Protein AF-A0A9E2R7N0-F1 (afdb_monomer_lite)

Structure (mmCIF, N/CA/C/O backbone):
data_AF-A0A9E2R7N0-F1
#
_entry.id   AF-A0A9E2R7N0-F1
#
loop_
_atom_site.group_PDB
_atom_site.id
_atom_site.type_symbol
_atom_site.label_atom_id
_atom_site.label_alt_id
_atom_site.label_comp_id
_atom_site.label_asym_id
_atom_site.label_entity_id
_atom_site.label_seq_id
_atom_site.pdbx_PDB_ins_code
_atom_site.Cartn_x
_atom_site.Cartn_y
_atom_site.Cartn_z
_atom_site.occupancy
_atom_site.B_iso_or_equiv
_atom_site.auth_seq_id
_atom_site.auth_comp_id
_atom_site.auth_asym_id
_atom_site.auth_atom_id
_atom_site.pdbx_PDB_model_num
ATOM 1 N N . PHE A 1 1 ? 18.221 -11.519 8.314 1.00 56.19 1 PHE A N 1
ATOM 2 C CA . PHE A 1 1 ? 17.511 -12.747 8.732 1.00 56.19 1 PHE A CA 1
ATOM 3 C C . PHE A 1 1 ? 16.625 -13.208 7.586 1.00 56.19 1 PHE A C 1
ATOM 5 O O . PHE A 1 1 ? 15.939 -12.371 7.017 1.00 56.19 1 PHE A O 1
ATOM 12 N N . GLY A 1 2 ? 16.668 -14.489 7.207 1.00 68.62 2 GLY A N 1
ATOM 13 C CA . GLY A 1 2 ? 15.739 -15.037 6.210 1.00 68.62 2 GLY A CA 1
ATOM 14 C C . GLY A 1 2 ? 14.297 -15.064 6.730 1.00 68.62 2 GLY A C 1
ATOM 15 O O . GLY A 1 2 ? 14.069 -14.957 7.937 1.00 68.62 2 GLY A O 1
ATOM 16 N N . TRP A 1 3 ? 13.322 -15.220 5.832 1.00 74.88 3 TRP A N 1
ATOM 17 C CA . TRP A 1 3 ? 11.896 -15.120 6.165 1.00 74.88 3 TRP A CA 1
ATOM 18 C C . TRP A 1 3 ? 11.400 -16.1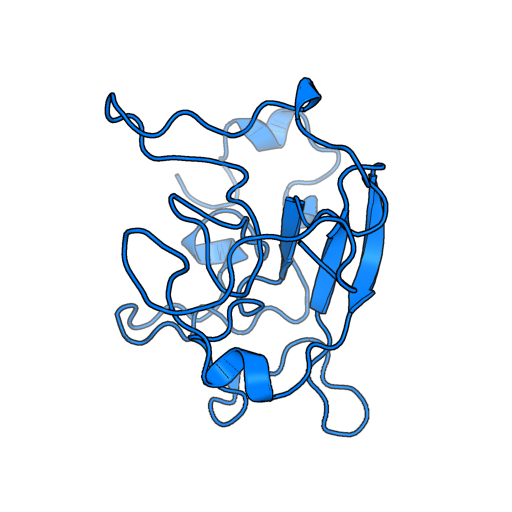30 7.215 1.00 74.88 3 TRP A C 1
ATOM 20 O O . TRP A 1 3 ? 10.450 -15.858 7.950 1.00 74.88 3 TRP A O 1
ATOM 30 N N . THR A 1 4 ? 12.096 -17.256 7.356 1.00 79.75 4 THR A N 1
ATOM 31 C CA . THR A 1 4 ? 11.813 -18.315 8.334 1.00 79.75 4 THR A CA 1
ATOM 32 C C . THR A 1 4 ? 12.224 -17.968 9.770 1.00 79.75 4 THR A C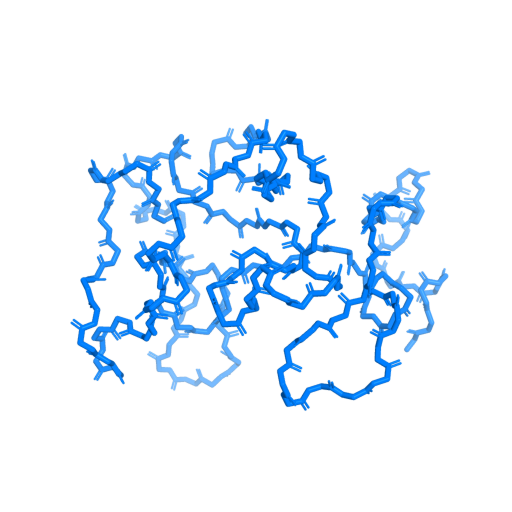 1
ATOM 34 O O . THR A 1 4 ? 11.636 -18.500 10.706 1.00 79.75 4 THR A O 1
ATOM 37 N N . ASN A 1 5 ? 13.161 -17.035 9.974 1.00 84.12 5 ASN A N 1
ATOM 38 C CA . ASN A 1 5 ? 13.799 -16.766 11.274 1.00 84.12 5 ASN A CA 1
ATOM 39 C C . ASN A 1 5 ? 13.551 -15.336 11.784 1.00 84.12 5 ASN A C 1
ATOM 41 O O . ASN A 1 5 ? 14.434 -14.712 12.376 1.00 84.12 5 ASN A O 1
ATOM 45 N N . ARG A 1 6 ? 12.373 -14.766 11.513 1.00 84.88 6 ARG A N 1
ATOM 46 C CA . ARG A 1 6 ? 12.054 -13.394 11.934 1.00 84.88 6 ARG A CA 1
ATOM 47 C C . ARG A 1 6 ? 11.673 -13.354 13.414 1.00 84.88 6 ARG A C 1
ATOM 49 O O . ARG A 1 6 ? 10.912 -14.219 13.844 1.00 84.88 6 ARG A O 1
ATOM 56 N N . PRO A 1 7 ? 12.078 -12.315 14.170 1.00 88.12 7 PRO A N 1
ATOM 57 C CA . PRO A 1 7 ? 11.693 -12.168 15.575 1.00 88.12 7 PRO A CA 1
ATOM 58 C C . PRO A 1 7 ? 10.178 -12.220 15.808 1.00 88.12 7 PRO A C 1
ATOM 60 O O . PRO A 1 7 ? 9.728 -12.799 16.792 1.00 88.12 7 PRO A O 1
ATOM 63 N N . LEU A 1 8 ? 9.394 -11.668 14.876 1.00 86.31 8 LEU A N 1
ATOM 64 C CA . LEU A 1 8 ? 7.933 -11.670 14.939 1.00 86.31 8 LEU A CA 1
ATOM 65 C C . LEU A 1 8 ? 7.310 -13.061 14.767 1.00 86.31 8 LEU A C 1
ATOM 67 O O . LEU A 1 8 ? 6.230 -13.277 15.304 1.00 86.31 8 LEU A O 1
ATOM 71 N N . ASN A 1 9 ? 7.980 -14.018 14.106 1.00 89.25 9 ASN A N 1
ATOM 72 C CA . ASN A 1 9 ? 7.406 -15.337 13.797 1.00 89.25 9 ASN A CA 1
ATOM 73 C C . ASN A 1 9 ? 6.946 -16.094 15.051 1.00 89.25 9 ASN A C 1
ATOM 75 O O . ASN A 1 9 ? 6.002 -16.870 14.974 1.00 89.25 9 ASN A O 1
ATOM 79 N N . ARG A 1 10 ? 7.562 -15.839 16.213 1.00 91.06 10 ARG A N 1
ATOM 80 C CA . ARG A 1 10 ? 7.182 -16.469 17.487 1.00 91.06 10 ARG A CA 1
ATOM 81 C C . ARG A 1 10 ? 5.809 -16.045 18.021 1.00 91.06 10 ARG A C 1
ATOM 83 O O . ARG A 1 10 ? 5.292 -16.698 18.918 1.00 91.06 10 ARG A O 1
ATOM 90 N N . TYR A 1 11 ? 5.273 -14.932 17.523 1.00 91.06 11 TYR A N 1
ATOM 91 C CA . TYR A 1 11 ? 3.974 -14.382 17.919 1.00 91.06 11 TYR A CA 1
ATOM 92 C C . TYR A 1 11 ? 2.884 -14.661 16.878 1.00 91.06 11 TYR A C 1
ATOM 94 O O . TYR A 1 11 ? 1.741 -14.254 17.062 1.00 91.06 11 TYR A O 1
ATOM 102 N N . LEU A 1 12 ? 3.226 -15.329 15.773 1.00 88.38 12 LEU A N 1
ATOM 103 C CA . LEU A 1 12 ? 2.298 -15.635 14.690 1.00 88.38 12 LEU A CA 1
ATOM 104 C C . LEU A 1 12 ? 1.866 -17.097 14.783 1.00 88.38 12 LEU A C 1
ATOM 106 O O . LEU A 1 12 ? 2.681 -17.969 15.072 1.00 88.38 12 LEU A O 1
ATOM 110 N N . GLY A 1 13 ? 0.609 -17.383 14.437 1.00 85.25 13 GLY A N 1
ATOM 111 C CA . GLY A 1 13 ? 0.156 -18.768 14.261 1.00 85.25 13 GLY A CA 1
ATOM 112 C C . GLY A 1 13 ? 0.869 -19.483 13.104 1.00 85.25 13 GLY A C 1
ATOM 113 O O . GLY A 1 13 ? 1.020 -20.700 13.119 1.00 85.25 13 GLY A O 1
ATOM 114 N N . THR A 1 14 ? 1.341 -18.729 12.107 1.00 88.06 14 THR A N 1
ATOM 115 C CA . THR A 1 14 ? 2.201 -19.229 11.029 1.00 88.06 14 THR A CA 1
ATOM 116 C C . THR A 1 14 ? 3.067 -18.097 10.464 1.00 88.06 14 THR A C 1
ATOM 118 O O . THR A 1 14 ? 2.570 -16.978 10.311 1.00 88.06 14 THR A O 1
ATOM 121 N N . PRO A 1 15 ? 4.339 -18.341 10.087 1.00 81.81 15 PRO A N 1
ATOM 122 C CA . PRO A 1 15 ? 5.161 -17.340 9.403 1.00 81.81 15 PRO A CA 1
ATOM 123 C C . PRO A 1 15 ? 4.519 -16.802 8.115 1.00 81.81 15 PRO A C 1
ATOM 125 O O . PRO A 1 15 ? 4.800 -15.673 7.708 1.00 81.81 15 PRO A O 1
ATOM 128 N N . GLY A 1 16 ? 3.650 -17.594 7.476 1.00 88.75 16 GLY A N 1
ATOM 129 C CA . GLY A 1 16 ? 2.985 -17.257 6.217 1.00 88.75 16 GLY A CA 1
ATOM 130 C C . GLY A 1 16 ? 1.926 -16.154 6.307 1.00 88.75 16 GLY A C 1
ATOM 131 O O . GLY A 1 16 ? 1.428 -15.746 5.266 1.00 88.75 16 GLY A O 1
ATOM 132 N N . VAL A 1 17 ? 1.594 -15.640 7.501 1.00 90.12 17 VAL A N 1
ATOM 133 C CA . VAL A 1 17 ? 0.570 -14.585 7.681 1.00 90.12 17 VAL A CA 1
ATOM 134 C C . VAL A 1 17 ? 0.863 -13.336 6.841 1.00 90.12 17 VAL A C 1
ATOM 136 O O . VAL A 1 17 ? -0.057 -12.702 6.332 1.00 90.12 17 VAL A O 1
ATOM 139 N N . PHE A 1 18 ? 2.138 -12.999 6.642 1.00 92.19 18 PHE A N 1
ATOM 140 C CA . PHE A 1 18 ? 2.532 -11.827 5.857 1.00 92.19 18 PHE A CA 1
ATOM 141 C C . PHE A 1 18 ? 2.778 -12.122 4.372 1.00 92.19 18 PHE A C 1
ATOM 143 O O . PHE A 1 18 ? 3.274 -11.249 3.665 1.00 92.19 18 PHE A O 1
ATOM 150 N N . HIS A 1 19 ? 2.481 -13.331 3.893 1.00 94.94 19 HIS A N 1
ATOM 151 C CA . HIS A 1 19 ? 2.677 -13.710 2.497 1.00 94.94 19 HIS A CA 1
ATOM 152 C C . HIS A 1 19 ? 1.369 -13.587 1.713 1.00 94.94 19 HIS A C 1
ATOM 154 O O . HIS A 1 19 ? 0.387 -14.268 2.010 1.00 94.94 19 HIS A O 1
ATOM 160 N N . CYS A 1 20 ? 1.373 -12.756 0.675 1.00 95.38 20 CYS A N 1
ATOM 161 C CA . CYS A 1 20 ? 0.315 -12.733 -0.322 1.00 95.38 20 CYS A CA 1
ATOM 162 C C . CYS A 1 20 ? 0.630 -13.757 -1.428 1.00 95.38 20 CYS A C 1
ATOM 164 O O . CYS A 1 20 ? 1.673 -13.651 -2.070 1.00 95.38 20 CYS A O 1
ATOM 166 N N . PRO A 1 21 ? -0.268 -14.708 -1.747 1.00 94.69 21 PRO A N 1
ATOM 167 C CA . PRO A 1 21 ? -0.052 -15.648 -2.853 1.00 94.69 21 PRO A CA 1
ATOM 168 C C . PRO A 1 21 ? 0.052 -14.992 -4.240 1.00 94.69 21 PRO A C 1
ATOM 170 O O . PRO A 1 21 ? 0.513 -15.626 -5.184 1.00 94.69 21 PRO A O 1
ATOM 173 N N . SER A 1 22 ? -0.411 -13.745 -4.387 1.00 95.56 22 SER A N 1
ATOM 174 C CA . SER A 1 22 ? -0.284 -12.959 -5.624 1.00 95.56 22 SER A CA 1
ATOM 175 C C . SER A 1 22 ? 0.978 -12.097 -5.671 1.00 95.56 22 SER A C 1
ATOM 177 O O . SER A 1 22 ? 1.100 -11.289 -6.589 1.00 95.56 22 SER A O 1
ATOM 179 N N . ASP A 1 23 ? 1.898 -12.261 -4.718 1.00 96.75 23 ASP A N 1
ATOM 180 C CA . ASP A 1 23 ? 3.155 -11.522 -4.662 1.00 96.75 23 ASP A CA 1
ATOM 181 C C . ASP A 1 23 ? 4.035 -11.819 -5.888 1.00 96.75 23 ASP A C 1
ATOM 183 O O . ASP A 1 23 ? 4.456 -12.956 -6.122 1.00 96.75 23 ASP A O 1
ATOM 187 N N . LYS A 1 24 ? 4.305 -10.775 -6.677 1.00 96.00 24 LYS A N 1
ATOM 188 C CA . LYS A 1 24 ? 5.141 -10.806 -7.892 1.00 96.00 24 LYS A CA 1
ATOM 189 C C . LYS A 1 24 ? 6.431 -9.995 -7.740 1.00 96.00 24 LYS A C 1
ATOM 191 O O . LYS A 1 24 ? 7.072 -9.673 -8.743 1.00 96.00 24 LYS A O 1
ATOM 196 N N . GLY A 1 25 ? 6.802 -9.663 -6.504 1.00 96.00 25 GLY A N 1
ATOM 197 C CA . GLY A 1 25 ? 7.989 -8.883 -6.187 1.00 96.00 25 GLY A CA 1
ATOM 198 C C . GLY A 1 25 ? 7.789 -7.374 -6.238 1.00 96.00 25 GLY A C 1
ATOM 199 O O . GLY A 1 25 ? 6.671 -6.872 -6.354 1.00 96.00 25 GLY A O 1
ATOM 200 N N . ASP A 1 26 ? 8.908 -6.659 -6.129 1.00 95.38 26 ASP A N 1
ATOM 201 C CA . ASP A 1 26 ? 8.927 -5.202 -6.108 1.00 95.38 26 ASP A CA 1
ATOM 202 C C . ASP A 1 26 ? 9.211 -4.674 -7.509 1.00 95.38 26 ASP A C 1
ATOM 204 O O . ASP A 1 26 ? 10.200 -5.039 -8.155 1.00 95.38 26 ASP A O 1
ATOM 208 N N . SER A 1 27 ? 8.310 -3.829 -7.990 1.00 93.56 27 SER A N 1
ATOM 209 C CA . SER A 1 27 ? 8.424 -3.172 -9.284 1.00 93.56 27 SER A CA 1
ATOM 210 C C . SER A 1 27 ? 8.981 -1.758 -9.200 1.00 93.56 27 SER A C 1
ATOM 212 O O . SER A 1 27 ? 9.094 -1.112 -10.239 1.00 93.56 27 SER A O 1
ATOM 214 N N . HIS A 1 28 ? 9.299 -1.262 -8.002 1.00 92.88 28 HIS A N 1
ATOM 215 C CA . HIS A 1 28 ? 9.837 0.078 -7.838 1.00 92.88 28 HIS A CA 1
ATOM 216 C C . HIS A 1 28 ? 11.108 0.252 -8.692 1.00 92.88 28 HIS A C 1
ATOM 218 O O . HIS A 1 28 ? 12.006 -0.588 -8.603 1.00 92.88 28 HIS A O 1
ATOM 224 N N . PRO A 1 29 ? 11.231 1.323 -9.501 1.00 86.62 29 PRO A N 1
ATOM 225 C CA . PRO A 1 29 ? 12.336 1.478 -10.455 1.00 86.62 29 PRO A CA 1
ATOM 226 C C . PRO A 1 29 ? 13.735 1.447 -9.826 1.00 86.62 29 PRO A C 1
ATOM 228 O O . PRO A 1 29 ? 14.688 1.002 -10.460 1.00 86.62 29 PRO A O 1
ATOM 231 N N . ALA A 1 30 ? 13.862 1.887 -8.571 1.00 90.19 30 ALA A N 1
ATOM 232 C CA . ALA A 1 30 ? 15.127 1.857 -7.830 1.00 90.19 30 ALA A CA 1
ATOM 233 C C . ALA A 1 30 ? 15.493 0.468 -7.260 1.00 90.19 30 ALA A C 1
ATOM 235 O O . ALA A 1 30 ? 16.556 0.312 -6.663 1.00 90.19 30 ALA A O 1
ATOM 236 N N . VAL A 1 31 ? 14.626 -0.539 -7.411 1.00 90.12 31 VAL A N 1
ATOM 237 C CA . VAL A 1 31 ? 14.820 -1.895 -6.888 1.00 90.12 31 VAL A CA 1
ATOM 238 C C . VAL A 1 31 ? 14.999 -2.876 -8.043 1.00 90.12 31 VAL A C 1
ATOM 240 O O . VAL A 1 31 ? 14.163 -2.987 -8.939 1.00 90.12 31 VAL A O 1
ATOM 243 N N . VAL A 1 32 ? 16.085 -3.650 -8.002 1.00 88.31 32 VAL A N 1
ATOM 244 C CA . VAL A 1 32 ? 16.415 -4.636 -9.039 1.00 88.31 32 VAL A CA 1
ATOM 245 C C . VAL A 1 32 ? 16.383 -6.046 -8.458 1.00 88.31 32 VAL A C 1
ATOM 247 O O . VAL A 1 32 ? 16.946 -6.316 -7.401 1.00 88.31 32 VAL A O 1
ATOM 250 N N . GLY A 1 33 ? 15.743 -6.974 -9.174 1.00 90.69 33 GLY A N 1
ATOM 251 C CA . GLY A 1 33 ? 15.852 -8.413 -8.904 1.00 90.69 33 GLY A CA 1
ATOM 252 C C . GLY A 1 33 ? 14.953 -8.971 -7.795 1.00 90.69 33 GLY A C 1
ATOM 253 O O . GLY A 1 33 ? 15.005 -10.174 -7.536 1.00 90.69 33 GLY A O 1
ATOM 254 N N . VAL A 1 34 ? 14.092 -8.160 -7.175 1.00 95.50 34 VAL A N 1
ATOM 255 C CA . VAL A 1 34 ? 13.137 -8.643 -6.166 1.00 95.50 34 VAL A CA 1
ATOM 256 C C . VAL A 1 34 ? 11.947 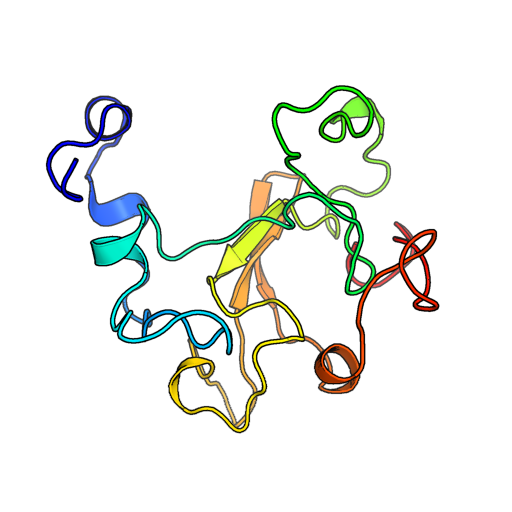-9.303 -6.853 1.00 95.50 34 VAL A C 1
ATOM 258 O O . VAL A 1 34 ? 11.076 -8.635 -7.398 1.00 95.50 34 VAL A O 1
ATOM 261 N N . LYS A 1 35 ? 11.927 -10.640 -6.832 1.00 95.38 35 LYS A N 1
ATOM 262 C CA . LYS A 1 35 ? 10.887 -11.470 -7.472 1.00 95.38 35 LYS A CA 1
ATOM 263 C C . LYS A 1 35 ? 9.714 -11.821 -6.553 1.00 95.38 35 LYS A C 1
ATOM 265 O O . LYS A 1 35 ? 8.689 -12.282 -7.038 1.00 95.38 35 LYS A O 1
ATOM 270 N N . ASN A 1 36 ? 9.888 -11.653 -5.245 1.00 95.62 36 ASN A N 1
ATOM 271 C CA . ASN A 1 36 ? 8.863 -11.894 -4.234 1.00 95.62 36 ASN A CA 1
ATOM 272 C C . ASN A 1 36 ? 9.191 -11.050 -2.990 1.00 95.62 36 ASN A C 1
ATOM 274 O O . ASN A 1 36 ? 10.270 -11.207 -2.407 1.00 95.62 36 ASN A O 1
ATOM 278 N N . CYS A 1 37 ? 8.294 -10.140 -2.612 1.00 95.56 37 CYS A N 1
ATOM 279 C CA . CYS A 1 37 ? 8.498 -9.200 -1.508 1.00 95.56 37 CYS A CA 1
ATOM 280 C C . CYS A 1 37 ? 8.517 -9.912 -0.158 1.00 95.56 37 CYS A C 1
ATOM 282 O O . CYS A 1 37 ? 9.352 -9.602 0.693 1.00 95.56 37 CYS A O 1
ATOM 284 N N . TYR A 1 38 ? 7.676 -10.929 0.033 1.00 95.06 38 TYR A N 1
ATOM 285 C CA . TYR A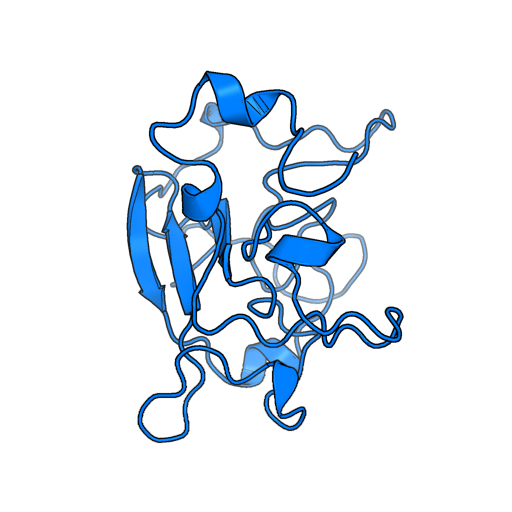 1 38 ? 7.692 -11.704 1.267 1.00 95.06 38 TYR A CA 1
ATOM 286 C C . TYR A 1 38 ? 9.038 -12.386 1.511 1.00 95.06 38 TYR A C 1
ATOM 288 O O . TYR A 1 38 ? 9.555 -12.306 2.624 1.00 95.06 38 TYR A O 1
ATOM 296 N N . VAL A 1 39 ? 9.637 -13.017 0.499 1.00 93.38 39 VAL A N 1
ATOM 297 C CA . VAL A 1 39 ? 10.953 -13.663 0.617 1.00 93.38 39 VAL A CA 1
ATOM 298 C C . VAL A 1 39 ? 12.053 -12.631 0.855 1.00 93.38 39 VAL A C 1
ATOM 300 O O . VAL A 1 39 ? 12.898 -12.848 1.724 1.00 93.38 39 VAL A O 1
ATOM 303 N N . ALA A 1 40 ? 12.036 -11.520 0.113 1.00 92.69 40 ALA A N 1
ATOM 304 C CA . ALA A 1 40 ? 13.079 -10.501 0.182 1.00 92.69 40 ALA A CA 1
ATOM 305 C C . ALA A 1 40 ? 13.034 -9.680 1.480 1.00 92.69 40 ALA A C 1
ATOM 307 O O . ALA A 1 40 ? 14.075 -9.435 2.086 1.00 92.69 40 ALA A O 1
ATOM 308 N N . TYR A 1 41 ? 11.843 -9.270 1.920 1.00 91.00 41 TYR A N 1
ATOM 309 C CA . TYR A 1 41 ? 11.700 -8.217 2.926 1.00 91.00 41 TYR A CA 1
ATOM 310 C C . TYR A 1 41 ? 11.133 -8.684 4.250 1.00 91.00 41 TYR A C 1
ATOM 312 O O . TYR A 1 41 ? 11.568 -8.235 5.307 1.00 91.00 41 TYR A O 1
ATOM 320 N N . GLY A 1 42 ? 10.136 -9.557 4.249 1.00 91.12 42 GLY A N 1
ATOM 321 C CA . GLY A 1 42 ? 9.302 -9.592 5.452 1.00 91.12 42 GLY A CA 1
ATOM 322 C C . GLY A 1 42 ? 7.877 -10.004 5.221 1.00 91.12 42 GLY A C 1
ATOM 323 O O . GLY A 1 42 ? 7.252 -10.677 6.035 1.00 91.12 42 GLY A O 1
ATOM 324 N N . THR A 1 43 ? 7.358 -9.477 4.132 1.00 93.25 43 THR A N 1
ATOM 325 C CA . THR A 1 43 ? 5.954 -9.156 4.015 1.00 93.25 43 THR A CA 1
ATOM 326 C C . THR A 1 43 ? 5.671 -8.860 2.554 1.00 93.25 43 THR A C 1
ATOM 328 O O . THR A 1 43 ? 6.519 -8.313 1.849 1.00 93.25 43 THR A O 1
ATOM 331 N N . SER A 1 44 ? 4.483 -9.226 2.105 1.00 96.62 44 SER A N 1
ATOM 332 C CA . SER A 1 44 ? 3.940 -8.814 0.816 1.00 96.62 44 SER A CA 1
ATOM 333 C C . SER A 1 44 ? 3.180 -7.490 0.914 1.00 96.62 44 SER A C 1
ATOM 335 O O . SER A 1 44 ? 2.515 -7.105 -0.038 1.00 96.62 44 SER A O 1
ATOM 337 N N . TYR A 1 45 ? 3.249 -6.801 2.054 1.00 96.25 45 TYR A N 1
ATOM 338 C CA . TYR A 1 45 ? 2.447 -5.621 2.346 1.00 96.25 45 TYR A CA 1
ATOM 339 C C . TYR A 1 45 ? 3.314 -4.433 2.762 1.00 96.25 45 TYR A C 1
ATOM 341 O O . TYR A 1 45 ? 4.293 -4.607 3.492 1.00 96.25 45 TYR A O 1
ATOM 349 N N . LEU A 1 46 ? 2.930 -3.241 2.317 1.00 95.62 46 LEU A N 1
ATOM 350 C CA . LEU A 1 46 ? 3.665 -1.993 2.474 1.00 95.62 46 LEU A CA 1
ATOM 351 C C . LEU A 1 46 ? 2.754 -0.911 3.065 1.00 95.62 46 LEU A C 1
ATOM 353 O O . LEU A 1 46 ? 1.600 -0.761 2.665 1.00 95.62 46 LEU A O 1
ATOM 357 N N . VAL A 1 47 ? 3.275 -0.166 4.032 1.00 95.44 47 VAL A N 1
ATOM 358 C CA . VAL A 1 47 ? 2.626 1.020 4.608 1.00 95.44 47 VAL A CA 1
ATOM 359 C C . VAL A 1 47 ? 2.939 2.256 3.764 1.00 95.44 47 VAL A C 1
ATOM 361 O O . VAL A 1 47 ? 3.922 2.252 3.024 1.00 95.44 47 VAL A O 1
ATOM 364 N N . GLN A 1 48 ? 2.165 3.333 3.921 1.00 93.50 48 GLN A N 1
ATOM 365 C CA . GLN A 1 48 ? 2.623 4.644 3.460 1.00 93.50 48 GLN A CA 1
ATOM 366 C C . GLN A 1 48 ? 3.820 5.046 4.329 1.00 93.50 48 GLN A C 1
ATOM 368 O O . GLN A 1 48 ? 3.678 5.275 5.539 1.00 93.50 48 GLN A O 1
ATOM 373 N N . TRP A 1 49 ? 5.003 5.027 3.725 1.00 88.31 49 TRP A N 1
ATOM 374 C CA . TRP A 1 49 ? 6.274 5.175 4.421 1.00 88.31 49 TRP A CA 1
ATOM 375 C C . TRP A 1 49 ? 6.808 6.597 4.281 1.00 88.31 49 TRP A C 1
ATOM 377 O O . TRP A 1 49 ? 6.837 7.140 3.181 1.00 88.31 49 TRP A O 1
ATOM 387 N N . GLU A 1 50 ? 7.268 7.150 5.403 1.00 85.75 50 GLU A N 1
ATOM 388 C CA . GLU A 1 50 ? 8.047 8.385 5.535 1.00 85.75 50 GLU A CA 1
ATOM 389 C C . GLU A 1 50 ? 7.314 9.692 5.223 1.00 85.75 50 GLU A C 1
ATOM 391 O O . GLU A 1 50 ? 7.324 10.589 6.059 1.00 85.75 50 GLU A O 1
ATOM 396 N N . TYR A 1 51 ? 6.644 9.792 4.080 1.00 86.75 51 TYR A N 1
ATOM 397 C CA . TYR A 1 51 ? 6.029 11.030 3.611 1.00 86.75 51 TYR A CA 1
ATOM 398 C C . TYR A 1 51 ? 4.586 10.830 3.182 1.00 86.75 51 TYR A C 1
ATOM 400 O O . TYR A 1 51 ? 4.168 9.730 2.814 1.00 86.75 51 TYR A O 1
ATOM 408 N N . ASP A 1 52 ? 3.844 11.931 3.177 1.00 91.44 52 ASP A N 1
ATOM 409 C CA . ASP A 1 52 ? 2.505 11.971 2.614 1.00 91.44 52 ASP A CA 1
ATOM 410 C C . ASP A 1 52 ? 2.602 11.992 1.081 1.00 91.44 52 ASP A C 1
ATOM 412 O O . ASP A 1 52 ? 3.266 12.843 0.479 1.00 91.44 52 ASP A O 1
ATOM 416 N N . SER A 1 53 ? 1.953 11.034 0.430 1.00 92.12 53 SER A N 1
ATOM 417 C CA . SER A 1 53 ? 1.861 10.961 -1.028 1.00 92.12 53 SER A CA 1
ATOM 418 C C . SER A 1 53 ? 0.595 10.230 -1.438 1.00 92.12 53 SER A C 1
ATOM 420 O O . SER A 1 53 ? -0.040 9.562 -0.625 1.00 92.12 53 SER A O 1
ATOM 422 N N . TYR A 1 54 ? 0.170 10.392 -2.693 1.00 92.12 54 TYR A N 1
ATOM 423 C CA . TYR A 1 54 ? -1.056 9.758 -3.201 1.00 92.12 54 TYR A CA 1
ATOM 424 C C . TYR A 1 54 ? -2.319 10.116 -2.390 1.00 92.12 54 TYR A C 1
ATOM 426 O O . TYR A 1 54 ? -3.275 9.338 -2.361 1.00 92.12 54 TYR A O 1
ATOM 434 N N . ARG A 1 55 ? -2.319 11.285 -1.722 1.00 92.56 55 ARG A N 1
ATOM 435 C CA . ARG A 1 55 ? -3.312 11.732 -0.720 1.00 92.56 55 ARG A CA 1
ATOM 436 C C . ARG A 1 55 ? -3.392 10.864 0.539 1.00 92.56 55 ARG A C 1
ATOM 438 O O . ARG A 1 55 ? -4.356 10.983 1.285 1.00 92.56 55 ARG A O 1
ATOM 445 N N . VAL A 1 56 ? -2.406 10.008 0.784 1.00 93.75 56 VAL A N 1
ATOM 446 C CA . VAL A 1 56 ? -2.332 9.154 1.966 1.00 93.75 56 VAL A CA 1
ATOM 447 C C . VAL A 1 56 ? -1.348 9.739 2.962 1.00 93.75 56 VAL A C 1
ATOM 449 O O . VAL A 1 56 ? -0.193 9.998 2.631 1.00 93.75 56 VAL A O 1
ATOM 452 N N . GLN A 1 57 ? -1.799 9.916 4.199 1.00 92.81 57 GLN A N 1
ATOM 453 C CA . GLN A 1 57 ? -0.931 10.283 5.308 1.00 92.81 57 GLN A CA 1
ATOM 454 C C . GLN A 1 57 ? -0.046 9.096 5.710 1.00 92.81 57 GLN A C 1
ATOM 456 O O . GLN A 1 57 ? -0.551 7.982 5.892 1.00 92.81 57 GLN A O 1
ATOM 461 N N . HIS A 1 58 ? 1.251 9.318 5.898 1.00 92.19 58 HIS A N 1
ATOM 462 C CA . HIS A 1 58 ? 2.188 8.271 6.309 1.00 92.19 58 HIS A CA 1
ATOM 463 C C . HIS A 1 58 ? 1.827 7.641 7.663 1.00 92.19 58 HIS A C 1
ATOM 465 O O . HIS A 1 58 ? 1.389 8.310 8.596 1.00 92.19 58 HIS A O 1
ATOM 471 N N . ALA A 1 59 ? 2.025 6.324 7.779 1.00 90.06 59 ALA A N 1
ATOM 472 C CA . ALA A 1 59 ? 1.796 5.578 9.021 1.00 90.06 59 ALA A CA 1
ATOM 473 C C . ALA A 1 59 ? 3.076 5.450 9.862 1.00 90.06 59 ALA A C 1
ATOM 475 O O . ALA A 1 59 ? 3.043 5.417 11.091 1.00 90.06 59 ALA A O 1
ATOM 476 N N . THR A 1 60 ? 4.214 5.363 9.181 1.00 88.69 60 THR A N 1
ATOM 477 C CA . THR A 1 60 ? 5.539 5.169 9.776 1.00 88.69 60 THR A CA 1
ATOM 478 C C . THR A 1 60 ? 6.509 6.162 9.170 1.00 88.69 60 THR A C 1
ATOM 480 O O . THR A 1 60 ? 6.327 6.554 8.021 1.00 88.69 60 THR A O 1
ATOM 483 N N . CYS A 1 61 ? 7.559 6.504 9.900 1.00 85.31 61 CYS A N 1
ATOM 484 C CA . CYS A 1 61 ? 8.572 7.453 9.465 1.00 85.31 61 CYS A CA 1
ATOM 485 C C . CYS A 1 61 ? 9.981 6.852 9.532 1.00 85.31 61 CYS A C 1
ATOM 487 O O . CYS A 1 61 ? 10.173 5.711 9.975 1.00 85.31 61 CYS A O 1
ATOM 489 N N . THR A 1 62 ? 10.977 7.627 9.114 1.00 78.00 62 THR A N 1
ATOM 490 C CA . THR A 1 62 ? 12.377 7.322 9.402 1.00 78.00 62 THR A CA 1
ATOM 491 C C . THR A 1 62 ? 12.708 7.586 10.874 1.00 78.00 62 THR A C 1
ATOM 493 O O . THR A 1 62 ? 12.019 8.345 11.553 1.00 78.00 62 THR A O 1
ATOM 496 N N . PRO A 1 63 ? 13.771 6.969 11.420 1.00 70.88 63 PRO A N 1
ATOM 497 C CA . PRO A 1 63 ? 14.199 7.215 12.799 1.00 70.88 63 PRO A CA 1
ATOM 498 C C . PRO A 1 63 ? 14.826 8.609 13.007 1.00 70.88 63 PRO A C 1
ATOM 500 O O . PRO A 1 63 ? 15.382 8.867 14.076 1.00 70.88 63 PRO A O 1
ATOM 503 N N . PHE A 1 64 ? 14.797 9.491 12.001 1.00 73.88 64 PHE A N 1
ATOM 504 C CA . PHE A 1 64 ? 15.394 10.819 12.074 1.00 73.88 64 PHE A CA 1
ATOM 505 C C . PHE A 1 64 ? 14.459 11.811 12.791 1.00 73.88 64 PHE A C 1
ATOM 507 O O . PHE A 1 64 ? 13.245 11.773 12.595 1.00 73.88 64 PHE A O 1
ATOM 514 N N . PRO A 1 65 ? 14.994 12.717 13.630 1.00 67.56 65 PRO A N 1
ATOM 515 C CA . PRO A 1 65 ? 14.190 13.762 14.258 1.00 67.56 65 PRO A CA 1
ATOM 516 C C . PRO A 1 65 ? 13.595 14.710 13.206 1.00 67.56 65 PRO A C 1
ATOM 518 O O . PRO A 1 65 ? 14.342 15.263 12.404 1.00 67.56 65 PRO A O 1
ATOM 521 N N . GLY A 1 66 ? 12.280 14.942 13.239 1.00 70.69 66 GLY A N 1
ATOM 522 C CA . GLY A 1 66 ? 11.610 15.941 12.390 1.00 70.69 66 GLY A CA 1
ATOM 523 C C . GLY A 1 66 ? 10.272 15.478 11.822 1.00 70.69 66 GLY A C 1
ATOM 524 O O . GLY A 1 66 ? 9.322 16.252 11.839 1.00 70.69 66 GLY A O 1
ATOM 525 N N . ASP A 1 67 ? 10.174 14.198 11.462 1.00 72.12 67 ASP A N 1
ATOM 526 C CA . ASP A 1 67 ? 8.982 13.600 10.856 1.00 72.12 67 ASP A CA 1
ATOM 527 C C . ASP A 1 67 ? 8.487 12.450 11.743 1.00 72.12 67 ASP A C 1
ATOM 529 O O . ASP A 1 67 ? 8.856 11.301 11.525 1.00 72.12 67 ASP A O 1
ATOM 533 N N . PRO A 1 68 ? 7.741 12.717 12.832 1.00 83.56 68 PRO A N 1
ATOM 534 C CA . PRO A 1 68 ? 7.266 11.657 13.712 1.00 83.56 68 PRO A CA 1
ATOM 535 C C . PRO A 1 68 ? 6.192 10.815 13.013 1.00 83.56 68 PRO A C 1
ATOM 537 O O . PRO A 1 68 ? 5.400 11.357 12.243 1.00 83.56 68 PRO A O 1
ATOM 540 N N . PRO A 1 69 ? 6.063 9.521 13.354 1.00 85.62 69 PRO A N 1
ATOM 541 C CA . PRO A 1 69 ? 4.991 8.711 12.802 1.00 85.62 69 PRO A CA 1
ATOM 542 C C . PRO A 1 69 ? 3.646 9.275 13.266 1.00 85.62 69 PRO A C 1
ATOM 544 O O . PRO A 1 69 ? 3.514 9.770 14.397 1.00 85.62 69 PRO A O 1
ATOM 547 N N . VAL A 1 70 ? 2.628 9.177 12.412 1.00 87.88 70 VAL A N 1
ATOM 548 C CA . VAL A 1 70 ? 1.300 9.680 12.753 1.00 87.88 70 VAL A CA 1
ATOM 549 C C . VAL A 1 70 ? 0.752 8.984 14.002 1.00 87.88 70 VAL A C 1
ATOM 551 O O . VAL A 1 70 ? 0.839 7.767 14.186 1.00 87.88 70 VAL A O 1
ATOM 554 N N . LYS A 1 71 ? 0.145 9.772 14.889 1.00 88.00 71 LYS A N 1
ATOM 555 C CA . LYS A 1 71 ? -0.540 9.246 16.070 1.00 88.00 71 LYS A CA 1
ATOM 556 C C . LYS A 1 71 ? -1.975 8.900 15.715 1.00 88.00 71 LYS A C 1
ATOM 558 O O . LYS A 1 71 ? -2.678 9.710 15.119 1.00 88.00 71 LYS A O 1
ATOM 563 N N . ARG A 1 72 ? -2.461 7.766 16.227 1.00 87.06 72 ARG A N 1
ATOM 564 C CA . ARG A 1 72 ? -3.869 7.349 16.094 1.00 87.06 72 ARG A CA 1
ATOM 565 C C . ARG A 1 72 ? -4.867 8.433 16.522 1.00 87.06 72 ARG A C 1
ATOM 567 O O . ARG A 1 72 ? -5.963 8.499 15.988 1.00 87.06 72 ARG A O 1
ATOM 574 N N . THR A 1 73 ? -4.498 9.292 17.474 1.00 88.12 73 THR A N 1
ATOM 575 C CA . THR A 1 73 ? -5.337 10.413 17.930 1.00 88.12 73 THR A CA 1
ATOM 576 C C . THR A 1 73 ? -5.628 11.450 16.841 1.00 88.12 73 THR A C 1
ATOM 578 O O . THR A 1 73 ? -6.551 12.234 17.009 1.00 88.12 73 THR A O 1
ATOM 581 N N . GLY A 1 74 ? -4.853 11.472 15.753 1.00 85.00 74 GLY A N 1
ATOM 582 C CA . GLY A 1 74 ? -5.100 12.314 14.581 1.00 85.00 74 GLY A CA 1
ATOM 583 C C . GLY A 1 74 ? -6.053 11.696 13.555 1.00 85.00 74 GLY A C 1
ATOM 584 O O . GLY A 1 74 ? -6.393 12.358 12.581 1.00 85.00 74 GLY A O 1
ATOM 585 N N . PHE A 1 75 ? -6.493 10.447 13.739 1.00 91.69 75 PHE A N 1
ATOM 586 C CA . PHE A 1 75 ? -7.392 9.788 12.793 1.00 91.69 75 PHE A CA 1
ATOM 587 C C . PHE A 1 75 ? -8.835 10.228 13.026 1.00 91.69 75 PHE A C 1
ATOM 589 O O . PHE A 1 75 ? -9.444 9.877 14.034 1.00 91.69 75 PHE A O 1
ATOM 596 N N . THR A 1 76 ? -9.383 10.992 12.082 1.00 89.19 76 THR A N 1
ATOM 597 C CA . THR A 1 76 ? -10.751 11.533 12.152 1.00 89.19 76 THR A CA 1
ATOM 598 C C . THR A 1 76 ? -11.768 10.689 11.383 1.00 89.19 76 THR A C 1
ATOM 600 O O . THR A 1 76 ? -12.922 10.617 11.794 1.00 89.19 76 THR A O 1
ATOM 603 N N . ASN A 1 77 ? -11.348 9.996 10.319 1.00 94.06 77 ASN A N 1
ATOM 604 C CA . ASN A 1 77 ? -12.160 9.025 9.586 1.00 94.06 77 ASN A CA 1
ATOM 605 C C . ASN A 1 77 ? -11.366 7.725 9.394 1.00 94.06 77 ASN A C 1
ATOM 607 O O . ASN A 1 77 ? -10.479 7.628 8.550 1.00 94.06 77 ASN A O 1
ATOM 611 N N . THR A 1 78 ? -11.618 6.731 10.242 1.00 95.75 78 THR A N 1
ATOM 612 C CA . THR A 1 78 ? -10.801 5.509 10.295 1.00 95.75 78 THR A CA 1
ATOM 613 C C . THR A 1 78 ? -11.169 4.478 9.232 1.00 95.75 78 THR A C 1
ATOM 615 O O . THR A 1 78 ? -10.343 3.626 8.922 1.00 95.75 78 THR A O 1
ATOM 618 N N . ALA A 1 79 ? -12.370 4.571 8.655 1.00 96.31 79 ALA A N 1
ATOM 619 C CA . ALA A 1 79 ? -12.869 3.629 7.654 1.00 96.31 79 ALA A CA 1
ATOM 620 C C . ALA A 1 79 ? -12.271 3.857 6.251 1.00 96.31 79 ALA A C 1
ATOM 622 O O . ALA A 1 79 ? -12.338 2.988 5.395 1.00 96.31 79 ALA A O 1
ATOM 623 N N . ASN A 1 80 ? -11.678 5.019 5.988 1.00 96.38 80 ASN A N 1
ATOM 624 C CA . ASN A 1 80 ? -10.980 5.317 4.732 1.00 96.38 80 ASN A CA 1
ATOM 625 C C . ASN A 1 80 ? -9.495 5.661 4.948 1.00 96.38 80 ASN A C 1
ATOM 627 O O . ASN A 1 80 ? -8.787 5.897 3.970 1.00 96.38 80 ASN A O 1
ATOM 631 N N . LYS A 1 81 ? -9.012 5.656 6.201 1.00 96.44 81 LYS A N 1
ATOM 632 C CA . LYS A 1 81 ? -7.592 5.830 6.524 1.00 96.44 81 LYS A CA 1
ATOM 633 C C . LYS A 1 81 ? -6.832 4.547 6.218 1.00 96.44 81 LYS A C 1
ATOM 635 O O . LYS A 1 81 ? -6.987 3.558 6.934 1.00 96.44 81 LYS A O 1
ATOM 640 N N . ILE A 1 82 ? -5.975 4.575 5.208 1.00 96.75 82 ILE A N 1
ATOM 641 C CA . ILE A 1 82 ? -5.091 3.470 4.846 1.00 96.75 82 ILE A CA 1
ATOM 642 C C . ILE A 1 82 ? -3.965 3.378 5.876 1.00 96.75 82 ILE A C 1
ATOM 644 O O . ILE A 1 82 ? -3.288 4.365 6.173 1.00 96.75 82 ILE A O 1
ATOM 648 N N . ILE A 1 83 ? -3.757 2.169 6.396 1.00 96.06 83 ILE A N 1
ATOM 649 C CA . ILE A 1 83 ? -2.621 1.820 7.255 1.00 96.06 83 ILE A CA 1
ATOM 650 C C . ILE A 1 83 ? -1.584 1.025 6.468 1.00 96.06 83 ILE A C 1
ATOM 652 O O . ILE A 1 83 ? -0.388 1.282 6.584 1.00 96.06 83 ILE A O 1
ATOM 656 N N . GLN A 1 84 ? -2.033 0.065 5.662 1.00 96.44 84 GLN A N 1
ATOM 657 C CA . GLN A 1 84 ? -1.165 -0.839 4.917 1.00 96.44 84 GLN A CA 1
ATOM 658 C C . GLN A 1 84 ? -1.902 -1.373 3.686 1.00 96.44 84 GLN A C 1
ATOM 660 O O . GLN A 1 84 ? -3.123 -1.498 3.705 1.00 96.44 84 GLN A O 1
ATOM 665 N N . GLY A 1 85 ? -1.175 -1.727 2.633 1.00 96.81 85 GLY A N 1
ATOM 666 C CA . GLY A 1 85 ? -1.728 -2.383 1.450 1.00 96.81 85 GLY A CA 1
ATOM 667 C C . GLY A 1 85 ? -0.789 -3.430 0.878 1.00 96.81 85 GLY A C 1
ATOM 668 O O . GLY A 1 85 ? 0.329 -3.589 1.365 1.00 96.81 85 GLY A O 1
ATOM 669 N N . ASP A 1 86 ? -1.214 -4.135 -0.167 1.00 97.12 86 ASP A N 1
ATOM 670 C CA . ASP A 1 86 ? -0.311 -4.955 -0.985 1.00 97.12 86 ASP A CA 1
ATOM 671 C C . ASP A 1 86 ? 0.887 -4.136 -1.460 1.00 97.12 86 ASP A C 1
ATOM 673 O O . ASP A 1 86 ? 0.722 -3.000 -1.884 1.00 97.12 86 ASP A O 1
ATOM 677 N N . TRP A 1 87 ? 2.085 -4.716 -1.465 1.00 96.56 87 TRP A N 1
ATOM 678 C CA . TRP A 1 87 ? 3.333 -4.010 -1.768 1.00 96.56 87 TRP A CA 1
ATOM 679 C C . TRP A 1 87 ? 3.272 -3.030 -2.956 1.00 96.56 87 TRP A C 1
ATOM 681 O O . TRP A 1 87 ? 3.783 -1.916 -2.821 1.00 96.56 87 TRP A O 1
ATOM 691 N N . PRO A 1 88 ? 2.649 -3.375 -4.105 1.00 95.00 88 PRO A N 1
ATOM 692 C CA . PRO A 1 88 ? 2.619 -2.481 -5.250 1.00 95.00 88 PRO A CA 1
ATOM 693 C C . PRO A 1 88 ? 1.549 -1.365 -5.210 1.00 95.00 88 PRO A C 1
ATOM 695 O O . PRO A 1 88 ? 1.299 -0.766 -6.253 1.00 95.00 88 PRO A O 1
ATOM 698 N N . TRP A 1 89 ? 0.874 -1.107 -4.080 1.00 94.38 89 TRP A N 1
ATOM 699 C CA . TRP A 1 89 ? -0.304 -0.221 -4.036 1.00 94.38 89 TRP A CA 1
ATOM 700 C C . TRP A 1 89 ? -0.015 1.261 -4.339 1.00 94.38 89 TRP A C 1
ATOM 702 O O . TRP A 1 89 ? -0.915 1.966 -4.800 1.00 94.38 89 TRP A O 1
ATOM 712 N N . HIS A 1 90 ? 1.218 1.728 -4.112 1.00 93.31 90 HIS A N 1
ATOM 713 C CA . HIS A 1 90 ? 1.638 3.100 -4.414 1.00 93.31 90 HIS A CA 1
ATOM 714 C C . HIS A 1 90 ? 1.581 3.424 -5.923 1.00 93.31 90 HIS A C 1
ATOM 716 O O . HIS A 1 90 ? 1.731 2.554 -6.786 1.00 93.31 90 HIS A O 1
ATOM 722 N N . GLY A 1 91 ? 1.375 4.704 -6.252 1.00 90.56 91 GLY A N 1
ATOM 723 C CA . GLY A 1 91 ? 1.230 5.182 -7.632 1.00 90.56 91 GLY A CA 1
ATOM 724 C C . GLY A 1 91 ? 2.490 5.071 -8.500 1.00 90.56 91 GLY A C 1
ATOM 725 O O . GLY A 1 91 ? 2.370 4.821 -9.696 1.00 90.56 91 GLY A O 1
ATOM 726 N N . ASP A 1 92 ? 3.682 5.142 -7.904 1.00 91.31 92 ASP A N 1
ATOM 727 C CA . ASP A 1 92 ? 5.009 4.983 -8.540 1.00 91.31 92 ASP A CA 1
ATOM 728 C C . ASP A 1 92 ? 5.294 3.593 -9.148 1.00 91.31 92 ASP A C 1
ATOM 730 O O . ASP A 1 92 ? 6.373 3.329 -9.686 1.00 91.31 92 ASP A O 1
ATOM 734 N N . ARG A 1 93 ? 4.330 2.679 -9.066 1.00 92.25 93 ARG A N 1
ATOM 735 C CA . ARG A 1 93 ? 4.402 1.318 -9.590 1.00 92.25 93 ARG A CA 1
ATOM 736 C C . ARG A 1 93 ? 3.335 1.172 -10.668 1.00 92.25 93 ARG A C 1
ATOM 738 O O . ARG A 1 93 ? 2.227 0.763 -10.345 1.00 92.25 93 ARG A O 1
ATOM 745 N N . PRO A 1 94 ? 3.613 1.494 -11.939 1.00 90.56 94 PRO A N 1
ATOM 746 C CA . PRO A 1 94 ? 2.573 1.613 -12.960 1.00 90.56 94 PRO A CA 1
ATOM 747 C C . PRO A 1 94 ? 1.955 0.262 -13.347 1.00 90.56 94 PRO A C 1
ATOM 749 O O . PRO A 1 94 ? 2.625 -0.776 -13.343 1.00 90.56 94 PRO A O 1
ATOM 752 N N . ILE A 1 95 ? 0.680 0.256 -13.748 1.00 90.50 95 ILE A N 1
ATOM 753 C CA . ILE A 1 95 ? -0.037 -0.953 -14.202 1.00 90.50 95 ILE A CA 1
ATOM 754 C C . ILE A 1 95 ? 0.569 -1.578 -15.472 1.00 90.50 95 ILE A C 1
ATOM 756 O O . ILE A 1 95 ? 0.346 -2.760 -15.753 1.00 90.50 95 ILE A O 1
ATOM 760 N N . SER A 1 96 ? 1.337 -0.796 -16.236 1.00 91.25 96 SER A N 1
ATOM 761 C CA . SER A 1 96 ? 2.079 -1.262 -17.410 1.00 91.25 96 SER A CA 1
ATOM 762 C C . SER A 1 96 ? 3.178 -2.266 -17.055 1.00 91.25 96 SER A C 1
ATOM 764 O O . SER A 1 96 ? 3.508 -3.107 -17.891 1.00 91.25 96 SER A O 1
ATOM 766 N N . ASP A 1 97 ? 3.699 -2.245 -15.822 1.00 92.06 97 ASP A N 1
ATOM 767 C CA . ASP A 1 97 ? 4.620 -3.264 -15.331 1.00 92.06 97 ASP A CA 1
ATOM 768 C C . ASP A 1 97 ? 3.843 -4.523 -14.897 1.00 92.06 97 ASP A C 1
ATOM 770 O O . ASP A 1 97 ? 3.052 -4.487 -13.950 1.00 92.06 97 ASP A O 1
ATOM 774 N N . PRO A 1 98 ? 4.077 -5.691 -15.523 1.00 91.38 98 PRO A N 1
ATOM 775 C CA . PRO A 1 98 ? 3.404 -6.932 -15.165 1.00 91.38 98 PRO A CA 1
ATOM 776 C C . PRO A 1 98 ? 3.473 -7.324 -13.685 1.00 91.38 98 PRO A C 1
ATOM 778 O O . PRO A 1 98 ? 2.563 -8.019 -13.212 1.00 91.38 98 PRO A O 1
ATOM 781 N N . ARG A 1 99 ? 4.530 -6.904 -12.980 1.00 92.56 99 ARG A N 1
ATOM 782 C CA . ARG A 1 99 ? 4.781 -7.187 -11.564 1.00 92.56 99 ARG A CA 1
ATOM 783 C C . ARG A 1 99 ? 3.815 -6.454 -10.637 1.00 92.56 99 ARG A C 1
ATOM 785 O O . ARG A 1 99 ? 3.585 -6.947 -9.545 1.00 92.56 99 ARG A O 1
ATOM 792 N N . THR A 1 100 ? 3.184 -5.356 -11.059 1.00 92.38 100 THR A N 1
ATOM 793 C CA . THR A 1 100 ? 2.234 -4.579 -10.226 1.00 92.38 100 THR A CA 1
ATOM 794 C C . THR A 1 100 ? 0.815 -5.125 -10.260 1.00 92.38 100 THR A C 1
ATOM 796 O O . THR A 1 100 ? -0.038 -4.744 -9.460 1.00 92.38 100 THR A O 1
ATOM 799 N N . ARG A 1 101 ? 0.539 -6.046 -11.188 1.00 92.06 101 ARG A N 1
ATOM 800 C CA . ARG A 1 101 ? -0.794 -6.609 -11.438 1.00 92.06 101 ARG A CA 1
ATOM 801 C C . ARG A 1 101 ? -1.135 -7.710 -10.433 1.00 92.06 101 ARG A C 1
ATOM 803 O O . ARG A 1 101 ? -1.363 -8.862 -10.822 1.00 92.06 101 ARG A O 1
ATOM 810 N N . TRP A 1 102 ? -1.105 -7.378 -9.148 1.00 93.44 102 TRP A N 1
ATOM 811 C CA . TRP A 1 102 ? -1.560 -8.241 -8.059 1.00 93.44 102 TRP A CA 1
ATOM 812 C C . TRP A 1 102 ? -3.091 -8.209 -8.023 1.00 93.44 102 TRP A C 1
ATOM 814 O O . TRP A 1 102 ? -3.699 -7.194 -8.364 1.00 93.44 102 TRP A O 1
ATOM 824 N N . HIS A 1 103 ? -3.703 -9.365 -7.743 1.00 94.25 103 HIS A N 1
ATOM 825 C CA . HIS A 1 103 ? -5.161 -9.570 -7.729 1.00 94.25 103 HIS A CA 1
ATOM 826 C C . HIS A 1 103 ? -5.927 -8.886 -8.881 1.00 94.25 103 HIS A C 1
ATOM 828 O O . HIS A 1 103 ? -7.006 -8.328 -8.677 1.00 94.25 103 HIS A O 1
ATOM 834 N N . LEU A 1 104 ? -5.371 -8.916 -10.099 1.00 90.19 104 LEU A N 1
ATOM 835 C CA . LEU A 1 104 ? -5.971 -8.279 -11.271 1.00 90.19 104 LEU A CA 1
ATOM 836 C C . LEU A 1 104 ? -7.382 -8.841 -11.517 1.00 90.19 104 LEU A C 1
ATOM 838 O O . LEU A 1 104 ? -7.542 -10.037 -11.762 1.00 90.19 104 LEU A O 1
ATOM 842 N N . ARG A 1 105 ? -8.399 -7.977 -11.482 1.00 82.06 105 ARG A N 1
ATOM 843 C CA . ARG A 1 105 ? -9.806 -8.328 -11.728 1.00 82.06 105 ARG A CA 1
ATOM 844 C C . ARG A 1 105 ? -10.345 -7.436 -12.837 1.00 82.06 105 ARG A C 1
ATOM 846 O O . ARG A 1 105 ? -10.284 -6.216 -12.734 1.00 82.06 105 ARG A O 1
ATOM 853 N N . SER A 1 106 ? -10.830 -8.041 -13.920 1.00 82.94 106 SER A N 1
ATOM 854 C CA . SER A 1 106 ? -11.398 -7.319 -15.074 1.00 82.94 106 SER A CA 1
ATOM 855 C C . SER A 1 106 ? -10.492 -6.195 -15.609 1.00 82.94 106 SER A C 1
ATOM 857 O O . SER A 1 106 ? -10.946 -5.086 -15.874 1.00 82.94 106 SER A O 1
ATOM 859 N N . GLY A 1 107 ? -9.184 -6.462 -15.708 1.00 82.25 107 GLY A N 1
ATOM 860 C CA . GLY A 1 107 ? -8.188 -5.498 -16.198 1.00 82.25 107 GLY A CA 1
ATOM 861 C C . GLY A 1 107 ? -7.808 -4.385 -15.214 1.00 82.25 107 GLY A C 1
ATOM 862 O O . GLY A 1 107 ? -6.948 -3.570 -15.535 1.00 82.25 107 GLY A O 1
ATOM 863 N N . ARG A 1 108 ? -8.386 -4.358 -14.008 1.00 83.50 108 ARG A N 1
ATOM 864 C CA . ARG A 1 108 ? -8.074 -3.372 -12.969 1.00 83.50 108 ARG A CA 1
ATOM 865 C C . ARG A 1 108 ? -7.278 -4.033 -11.852 1.00 83.50 108 ARG A C 1
ATOM 867 O O . ARG A 1 108 ? -7.654 -5.092 -11.339 1.00 83.50 108 ARG A O 1
ATOM 874 N N . ARG A 1 109 ? -6.151 -3.422 -11.484 1.00 87.38 109 ARG A N 1
ATOM 875 C CA . ARG A 1 109 ? -5.391 -3.847 -10.305 1.00 87.38 109 ARG A CA 1
ATOM 876 C C . ARG A 1 109 ? -6.226 -3.567 -9.063 1.00 87.38 109 ARG A C 1
ATOM 878 O O . ARG A 1 109 ? -6.837 -2.506 -8.942 1.00 87.38 109 ARG A O 1
ATOM 885 N N . THR A 1 110 ? -6.304 -4.556 -8.196 1.00 93.06 110 THR A N 1
ATOM 886 C CA . THR A 1 110 ? -7.055 -4.471 -6.952 1.00 93.06 110 THR A CA 1
ATOM 887 C C . THR A 1 110 ? -6.095 -4.864 -5.854 1.00 93.06 110 THR A C 1
ATOM 889 O O . THR A 1 110 ? -5.350 -5.824 -6.022 1.00 93.06 110 THR A O 1
ATOM 892 N N . PHE A 1 111 ? -6.087 -4.124 -4.761 1.00 95.31 111 PHE A N 1
ATOM 893 C CA . PHE A 1 111 ? -5.142 -4.338 -3.679 1.00 95.31 111 PHE A CA 1
ATOM 894 C C . PHE A 1 111 ? -5.890 -4.723 -2.417 1.00 95.31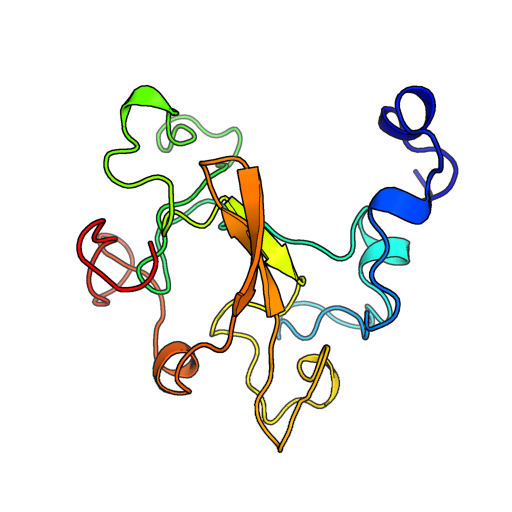 111 PHE A C 1
ATOM 896 O O . PHE A 1 111 ? -6.960 -4.179 -2.146 1.00 95.31 111 PHE A O 1
ATOM 903 N N . ASN A 1 112 ? -5.351 -5.665 -1.656 1.00 96.06 112 ASN A N 1
ATOM 904 C CA . ASN A 1 112 ? -5.796 -5.919 -0.299 1.00 96.06 112 ASN A CA 1
ATOM 905 C C . ASN A 1 112 ? -5.278 -4.792 0.604 1.00 96.06 112 ASN A C 1
ATOM 907 O O . ASN A 1 112 ? -4.072 -4.663 0.810 1.00 96.06 112 ASN A O 1
ATOM 911 N N . MET A 1 113 ? -6.190 -3.966 1.108 1.00 97.31 113 MET A N 1
ATOM 912 C CA . MET A 1 113 ? -5.885 -2.793 1.925 1.00 97.31 113 MET A CA 1
ATOM 913 C C . MET A 1 113 ? -6.401 -2.990 3.348 1.00 97.31 113 MET A C 1
ATOM 915 O O . MET A 1 113 ? -7.524 -3.452 3.529 1.00 97.31 113 MET A O 1
ATOM 919 N N . LEU A 1 114 ? -5.599 -2.602 4.338 1.00 97.38 114 LEU A N 1
ATOM 920 C CA . LEU A 1 114 ? -5.948 -2.512 5.754 1.00 97.38 114 LEU A CA 1
ATOM 921 C C . LEU A 1 114 ? -6.230 -1.053 6.121 1.00 97.38 114 LEU A C 1
ATOM 923 O O . LEU A 1 114 ? -5.388 -0.175 5.893 1.00 97.38 114 LEU A O 1
ATOM 927 N N . PHE A 1 115 ? -7.374 -0.827 6.758 1.00 97.25 115 PHE A N 1
ATOM 928 C CA . PHE A 1 115 ? -7.815 0.486 7.215 1.00 97.25 115 PHE A CA 1
ATOM 929 C C . PHE A 1 115 ? -7.686 0.647 8.736 1.00 97.25 115 PHE A C 1
ATOM 931 O O . PHE A 1 115 ? -7.514 -0.323 9.480 1.00 97.25 115 PHE A O 1
ATOM 938 N N . ALA A 1 116 ? -7.725 1.890 9.219 1.00 96.38 116 ALA A N 1
ATOM 939 C CA . ALA A 1 116 ? -7.429 2.223 10.615 1.00 96.38 116 ALA A CA 1
ATOM 940 C C . ALA A 1 116 ? -8.485 1.751 11.632 1.00 96.38 116 ALA A C 1
ATOM 942 O O . ALA A 1 116 ? -8.197 1.690 12.826 1.00 96.38 116 ALA A O 1
ATOM 943 N N . ASP A 1 117 ? -9.689 1.403 11.188 1.00 96.25 117 ASP A N 1
ATOM 944 C CA . ASP A 1 117 ? -10.719 0.723 11.990 1.00 96.25 117 ASP A CA 1
ATOM 945 C C . ASP A 1 117 ? -10.547 -0.814 12.010 1.00 96.25 117 ASP A C 1
ATOM 947 O O . ASP A 1 117 ? -11.378 -1.527 12.566 1.00 96.25 117 ASP A O 1
ATOM 951 N N . SER A 1 118 ? -9.435 -1.315 11.461 1.00 95.69 118 SER A N 1
ATOM 952 C CA . SER A 1 118 ? -9.039 -2.727 11.382 1.00 95.69 118 SER A CA 1
ATOM 953 C C . SER A 1 118 ? -9.782 -3.589 10.363 1.00 95.69 118 SER A C 1
ATOM 955 O O . SER A 1 118 ? -9.539 -4.798 10.329 1.00 95.69 118 SER A O 1
ATOM 957 N N . HIS A 1 119 ? -10.647 -3.030 9.513 1.00 97.38 119 HIS A N 1
ATOM 958 C CA . HIS A 1 119 ? -11.183 -3.818 8.404 1.00 97.38 119 HIS A CA 1
ATOM 959 C C . HIS A 1 119 ? -10.167 -3.920 7.256 1.00 97.38 119 HIS A C 1
ATOM 961 O O . HIS A 1 119 ? -9.336 -3.033 7.044 1.00 97.38 119 HIS A O 1
ATOM 967 N N . CYS A 1 120 ? -10.262 -5.011 6.495 1.00 96.44 120 CYS A N 1
ATOM 968 C CA . CYS A 1 120 ? -9.531 -5.182 5.245 1.00 96.44 120 CYS A CA 1
ATOM 969 C C . CYS A 1 120 ? -10.509 -5.209 4.073 1.00 96.44 120 CYS A C 1
ATOM 971 O O . CYS A 1 120 ? -11.576 -5.820 4.168 1.00 96.44 120 CYS A O 1
ATOM 973 N N . SER A 1 121 ? -10.141 -4.590 2.956 1.00 95.31 121 SER A N 1
ATOM 974 C CA . SER A 1 121 ? -10.955 -4.598 1.744 1.00 95.31 121 SER A CA 1
ATOM 975 C C . SER A 1 121 ? -10.101 -4.633 0.486 1.00 95.31 121 SER A C 1
ATOM 977 O O . SER A 1 121 ? -8.990 -4.107 0.440 1.00 95.31 121 SER A O 1
ATOM 979 N N . PHE A 1 122 ? -10.658 -5.235 -0.561 1.00 94.81 122 PHE A N 1
ATOM 980 C CA . PHE A 1 122 ? -10.125 -5.109 -1.906 1.00 94.81 122 PHE A CA 1
ATOM 981 C C . PHE A 1 122 ? -10.455 -3.716 -2.450 1.00 94.81 122 PHE A C 1
ATOM 983 O O . PHE A 1 122 ? -11.622 -3.396 -2.673 1.00 94.81 122 PHE A O 1
ATOM 990 N N . TYR A 1 123 ? -9.429 -2.904 -2.694 1.00 94.75 123 TYR A N 1
ATOM 991 C CA . TYR A 1 123 ? -9.571 -1.538 -3.188 1.00 94.75 123 TYR A CA 1
ATOM 992 C C . TYR A 1 123 ? -8.939 -1.367 -4.572 1.00 94.75 123 TYR A C 1
ATOM 994 O O . TYR A 1 123 ? -7.846 -1.867 -4.845 1.00 94.75 123 TYR A O 1
ATOM 1002 N N . THR A 1 124 ? -9.616 -0.634 -5.454 1.00 93.50 124 THR A N 1
ATOM 1003 C CA . THR A 1 124 ? -9.114 -0.286 -6.789 1.00 93.50 124 THR A CA 1
ATOM 1004 C C . THR A 1 124 ? -8.976 1.224 -6.893 1.00 93.50 124 THR A C 1
ATOM 1006 O O . THR A 1 124 ? -9.970 1.931 -7.062 1.00 93.50 124 THR A O 1
ATOM 1009 N N . PHE A 1 125 ? -7.739 1.714 -6.859 1.00 92.38 125 PHE A N 1
ATOM 1010 C CA . PHE A 1 125 ? -7.457 3.126 -7.103 1.00 92.38 125 PHE A CA 1
ATOM 1011 C C . PHE A 1 125 ? -7.759 3.515 -8.562 1.00 92.38 125 PHE A C 1
ATOM 1013 O O . PHE A 1 125 ? -7.620 2.685 -9.473 1.00 92.38 125 PHE A O 1
ATOM 1020 N N . PRO A 1 126 ? -8.160 4.772 -8.821 1.00 92.06 126 PRO A N 1
ATOM 1021 C CA . PRO A 1 126 ? -8.176 5.304 -10.179 1.00 92.06 126 PRO A CA 1
ATOM 1022 C C . PRO A 1 126 ? -6.750 5.364 -10.748 1.00 92.06 126 PRO A C 1
ATOM 1024 O O . PRO A 1 126 ? -5.789 5.567 -10.011 1.00 92.06 126 PRO A O 1
ATOM 1027 N N . LEU A 1 127 ? -6.605 5.236 -12.074 1.00 90.00 127 LEU A N 1
ATOM 1028 C CA . LEU A 1 127 ? -5.290 5.300 -12.738 1.00 90.00 127 LEU A CA 1
ATOM 1029 C C . LEU A 1 127 ? -4.584 6.650 -12.550 1.00 90.00 127 LEU A C 1
ATOM 1031 O O . LEU A 1 127 ? -3.365 6.710 -12.642 1.00 90.00 127 LEU A O 1
ATOM 1035 N N . SER A 1 128 ? -5.322 7.715 -12.223 1.00 90.50 128 SER A N 1
ATOM 1036 C CA . SER A 1 128 ? -4.746 9.022 -11.888 1.00 90.50 128 SER A CA 1
ATOM 1037 C C . SER A 1 128 ? -3.821 8.995 -10.668 1.00 90.50 128 SER A C 1
ATOM 1039 O O . SER A 1 128 ? -3.046 9.926 -10.485 1.00 90.50 128 SER A O 1
ATOM 1041 N N . VAL A 1 129 ? -3.851 7.938 -9.846 1.00 90.44 129 VAL A N 1
ATOM 1042 C CA . VAL A 1 129 ? -2.858 7.759 -8.778 1.00 90.44 129 VAL A CA 1
ATOM 1043 C C . VAL A 1 129 ? -1.440 7.573 -9.334 1.00 90.44 129 VAL A C 1
ATOM 1045 O O . VAL A 1 129 ? -0.482 7.911 -8.659 1.00 90.44 129 VAL A O 1
ATOM 1048 N N . GLU A 1 130 ? -1.279 7.083 -10.569 1.00 91.12 130 GLU A N 1
ATOM 1049 C CA . GLU A 1 130 ? 0.043 6.906 -11.197 1.00 91.12 130 GLU A CA 1
ATOM 1050 C C . GLU A 1 130 ? 0.676 8.234 -11.637 1.00 91.12 130 GLU A C 1
ATOM 1052 O O . GLU A 1 130 ? 1.880 8.298 -11.862 1.00 91.12 130 GLU A O 1
ATOM 1057 N N . SER A 1 131 ? -0.122 9.302 -11.747 1.00 88.81 131 SER A N 1
ATOM 1058 C CA . SER A 1 131 ? 0.376 10.665 -11.974 1.00 88.81 131 SER A CA 1
ATOM 1059 C C . SER A 1 131 ? 0.568 11.460 -10.683 1.00 88.81 131 SER A C 1
ATOM 1061 O O . SER A 1 131 ? 0.993 12.610 -10.750 1.00 88.81 131 SER A O 1
ATOM 1063 N N . MET A 1 132 ? 0.217 10.880 -9.533 1.00 89.00 132 MET A N 1
ATOM 1064 C CA . MET A 1 132 ? 0.460 11.483 -8.227 1.00 89.00 132 MET A CA 1
ATOM 1065 C C . MET A 1 132 ? 1.907 11.205 -7.795 1.00 89.00 132 MET A C 1
ATOM 1067 O O . MET A 1 132 ? 2.431 10.111 -7.997 1.00 89.00 132 MET A O 1
ATOM 1071 N N . GLY A 1 133 ? 2.552 12.205 -7.212 1.00 83.69 133 GLY A N 1
ATOM 1072 C CA . GLY A 1 133 ? 3.812 12.111 -6.495 1.00 83.69 133 GLY A CA 1
ATOM 1073 C C . GLY A 1 133 ? 3.619 12.469 -5.022 1.00 83.69 133 GLY A C 1
ATOM 1074 O O . GLY A 1 133 ? 2.754 11.927 -4.334 1.00 83.69 133 GLY A O 1
ATOM 1075 N N . TYR A 1 134 ? 4.462 13.368 -4.521 1.00 84.56 134 TYR A N 1
ATOM 1076 C CA . TYR A 1 134 ? 4.458 13.779 -3.119 1.00 84.56 134 TYR A CA 1
ATOM 1077 C C . TYR A 1 134 ? 3.452 14.900 -2.843 1.00 84.56 134 TYR A C 1
ATOM 1079 O O . TYR A 1 134 ? 3.307 15.836 -3.638 1.00 84.56 134 TYR A O 1
ATOM 1087 N N . SER A 1 135 ? 2.809 14.840 -1.677 1.00 83.38 135 SER A N 1
ATOM 1088 C CA . SER A 1 135 ? 2.077 15.976 -1.119 1.00 83.38 135 SER A CA 1
ATOM 1089 C C . SER A 1 135 ? 3.063 17.042 -0.590 1.00 83.38 135 SER A C 1
ATOM 1091 O O . SER A 1 135 ? 4.254 16.759 -0.401 1.00 83.38 135 SER A O 1
ATOM 1093 N N . PRO A 1 136 ? 2.614 18.289 -0.352 1.00 80.62 136 PRO A N 1
ATOM 1094 C CA . PRO A 1 136 ? 3.408 19.305 0.322 1.00 80.62 136 PRO A CA 1
ATOM 1095 C C . PRO A 1 136 ? 4.027 18.787 1.630 1.00 80.62 136 PRO A C 1
ATOM 1097 O O . PRO A 1 136 ? 3.374 18.029 2.348 1.00 80.62 136 PRO A O 1
ATOM 1100 N N . PRO A 1 137 ? 5.256 19.215 1.972 1.00 80.56 137 PRO A N 1
ATOM 1101 C CA . PRO A 1 137 ? 6.042 20.260 1.306 1.00 80.56 137 PRO A CA 1
ATOM 1102 C C . PRO A 1 137 ? 6.894 19.773 0.117 1.00 80.56 137 PRO A C 1
ATOM 1104 O O . PRO A 1 137 ? 7.508 20.594 -0.558 1.00 80.56 137 PRO A O 1
ATOM 1107 N N . TRP A 1 138 ? 6.949 18.465 -0.143 1.00 79.38 138 TRP A N 1
ATOM 1108 C CA . TRP A 1 138 ? 7.898 17.865 -1.095 1.00 79.38 138 TRP A CA 1
ATOM 1109 C C . TRP A 1 138 ? 7.374 17.766 -2.530 1.00 79.38 138 TRP A C 1
ATOM 1111 O O . TRP A 1 138 ? 8.144 17.521 -3.458 1.00 79.38 138 TRP A O 1
ATOM 1121 N N . GLY A 1 139 ? 6.076 17.980 -2.730 1.00 85.25 139 GLY A N 1
ATOM 1122 C CA . GLY A 1 139 ? 5.475 18.057 -4.052 1.00 85.25 139 GLY A CA 1
ATOM 1123 C C . GLY A 1 139 ? 4.253 18.967 -4.092 1.00 85.25 139 GLY A C 1
ATOM 1124 O O . GLY A 1 139 ? 4.011 19.766 -3.188 1.00 85.25 139 GLY A O 1
ATOM 1125 N N . SER A 1 140 ? 3.512 18.873 -5.194 1.00 85.44 140 SER A N 1
ATOM 1126 C CA . SER A 1 140 ? 2.353 19.731 -5.485 1.00 85.44 140 SER A CA 1
ATOM 1127 C C . SER A 1 140 ? 1.023 18.986 -5.429 1.00 85.44 140 SER A C 1
ATOM 1129 O O . SER A 1 140 ? -0.026 19.580 -5.688 1.00 85.44 140 SER A O 1
ATOM 1131 N N . ASP A 1 141 ? 1.053 17.700 -5.073 1.00 88.25 141 ASP A N 1
ATOM 1132 C CA . ASP A 1 141 ? -0.171 16.928 -4.977 1.00 88.25 141 ASP A CA 1
ATOM 1133 C C . ASP A 1 141 ? -1.023 17.387 -3.802 1.00 88.25 141 ASP A C 1
ATOM 1135 O O . ASP A 1 141 ? -0.504 17.830 -2.780 1.00 88.25 141 ASP A O 1
ATOM 1139 N N . PRO A 1 142 ? -2.348 17.240 -3.889 1.00 90.31 142 PRO A N 1
ATOM 1140 C CA . PRO A 1 142 ? -3.215 17.534 -2.764 1.00 90.31 142 PRO A CA 1
ATOM 1141 C C . PRO A 1 142 ? -2.760 16.804 -1.484 1.00 90.31 142 PRO A C 1
ATOM 1143 O O . PRO A 1 142 ? -2.362 15.634 -1.557 1.00 90.31 142 PRO A O 1
ATOM 1146 N N . PRO A 1 143 ? -2.811 17.470 -0.316 1.00 91.81 143 PRO A N 1
ATOM 1147 C CA . PRO A 1 143 ? -2.484 16.836 0.955 1.00 91.81 143 PRO A CA 1
ATOM 1148 C C . PRO A 1 143 ? -3.487 15.718 1.287 1.00 91.81 143 PRO A C 1
ATOM 1150 O O . PRO A 1 143 ? -4.560 15.648 0.669 1.00 91.81 143 PRO A O 1
ATOM 1153 N N . PRO A 1 144 ? -3.172 14.854 2.267 1.00 92.69 144 PRO A N 1
ATOM 1154 C CA . PRO A 1 144 ? -4.136 13.895 2.781 1.00 92.69 144 PRO A CA 1
ATOM 1155 C C . PRO A 1 144 ? -5.423 14.572 3.251 1.00 92.69 144 PRO A C 1
ATOM 1157 O O . PRO A 1 144 ? -5.391 15.626 3.887 1.00 92.69 144 PRO A O 1
ATOM 1160 N N . ASP A 1 145 ? -6.558 13.955 2.933 1.00 92.50 145 ASP A N 1
ATOM 1161 C CA . ASP A 1 145 ? -7.882 14.508 3.206 1.00 92.50 145 ASP A CA 1
ATOM 1162 C C . ASP A 1 145 ? -8.822 13.407 3.701 1.00 92.50 145 ASP A C 1
ATOM 1164 O O . ASP A 1 145 ? -9.260 12.552 2.934 1.00 92.50 145 ASP A O 1
ATOM 1168 N N . ALA A 1 146 ? -9.179 13.457 4.985 1.00 93.19 146 ALA A N 1
ATOM 1169 C CA . ALA A 1 146 ? -10.075 12.484 5.608 1.00 93.19 146 ALA A CA 1
ATOM 1170 C C . ALA A 1 146 ? -11.503 12.472 5.021 1.00 93.19 146 ALA A C 1
ATOM 1172 O O . ALA A 1 146 ? -12.247 11.506 5.235 1.00 93.19 146 ALA A O 1
ATOM 1173 N N . GLY A 1 147 ? -11.894 13.519 4.284 1.00 94.62 147 GLY A N 1
ATOM 1174 C CA . GLY A 1 147 ? -13.138 13.586 3.516 1.00 94.62 147 GLY A CA 1
ATOM 1175 C 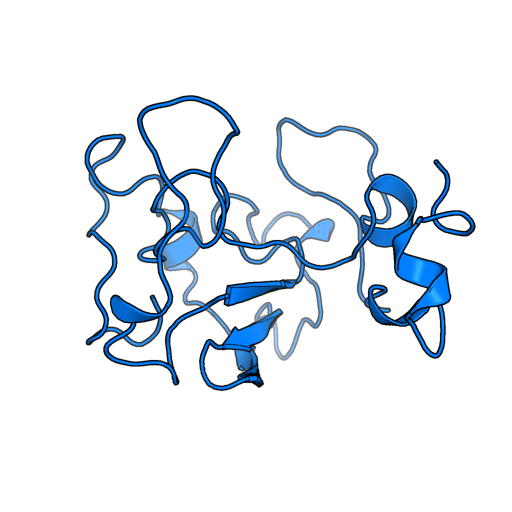C . GLY A 1 147 ? -13.062 12.916 2.139 1.00 94.62 147 GLY A C 1
ATOM 1176 O O . GLY A 1 147 ? -14.095 12.735 1.492 1.00 94.62 147 GLY A O 1
ATOM 1177 N N . PHE A 1 148 ? -11.870 12.528 1.681 1.00 93.50 148 PHE A N 1
ATOM 1178 C CA . PHE A 1 148 ? -11.673 11.858 0.402 1.00 93.50 148 PHE A CA 1
ATOM 1179 C C . PHE A 1 148 ? -11.968 10.352 0.484 1.00 93.50 148 PHE A C 1
ATOM 1181 O O . PHE A 1 148 ? -12.105 9.777 1.559 1.00 93.50 148 PHE A O 1
ATOM 1188 N N . GLY A 1 149 ? -12.081 9.669 -0.659 1.00 92.75 149 GLY A N 1
ATOM 1189 C CA . GLY A 1 149 ? -12.400 8.232 -0.689 1.00 92.75 149 GLY A CA 1
ATOM 1190 C C . GLY A 1 149 ? -11.333 7.327 -0.054 1.00 92.75 149 GLY A C 1
ATOM 1191 O O . GLY A 1 149 ? -11.610 6.158 0.205 1.00 92.75 149 GLY A O 1
ATOM 1192 N N . TRP A 1 150 ? -10.133 7.861 0.174 1.00 94.50 150 TRP A N 1
ATOM 1193 C CA . TRP A 1 150 ? -9.016 7.244 0.884 1.00 94.50 150 TRP A CA 1
ATOM 1194 C C . TRP A 1 150 ? -8.099 8.339 1.435 1.00 94.50 150 TRP A C 1
ATOM 1196 O O . TRP A 1 150 ? -8.073 9.428 0.861 1.00 94.50 150 TRP A O 1
ATOM 1206 N N . TRP A 1 151 ? -7.342 8.060 2.499 1.00 93.50 151 TRP A N 1
ATOM 1207 C CA . TRP A 1 151 ? -6.295 8.964 2.994 1.00 93.50 151 TRP A CA 1
ATOM 1208 C C . TRP A 1 151 ? -5.312 8.303 3.962 1.00 93.50 151 TRP A C 1
ATOM 1210 O O . TRP A 1 151 ? -5.431 7.093 4.245 1.00 93.50 151 TRP A O 1
#

pLDDT: mean 90.06, std 6.7, range [56.19, 97.38]

Secondary structure (DSSP, 8-state):
--GGG-GGGGGSS-GGGG--TT------TT--S-S-HHHHHS-SEE--BSS-BTTBPPSB--SSTT-PPPPGGG-S-TTT-EEEEEGGGSTTS-TTSGGG-TT-BTTB--EEEEETTS-EEEE---GGGGG--BPTTTSSSPPP-TTSS--

Foldseek 3Di:
DFLVDDPCCVVDPHSCPQADPLQQADQQPVDPDGRGCSGVPNHQKDFQEAAFWLLAGGQCHDPDPDGHGDDPVPQPAQVQHFGMKGNLPALSRALVDPNSQGPPDPNFRWIFTATRVGDTDTDTDDNCRNVMDGDPPVDPDPHRDSPDNHD

Radius of gyration: 15.51 Å; chains: 1; bounding box: 31×40×35 Å

Sequence (151 aa):
FGWTNRPLNRYLGTPGVFHCPSDKGDSHPAVVGVKNCYVAYGTSYLVQWEYDSYRVQHATCTPFPGDPPVKRTGFTNTANKIIQGDWPWHGDRPISDPRTRWHLRSGRRTFNMLFADSHCSFYTFPLSVESMGYSPPWGSDPPPDAGFGWW